Protein AF-A0AB74M479-F1 (afdb_monomer)

pLDDT: mean 71.79, std 23.33, range [35.19, 98.0]

Nearest PDB structures (foldseek):
  8a9w-assembly1_A-2  TM=5.303E-01  e=1.149E+00  Klebsiella oxytoca
  6uz7-assembly1_Y  TM=5.101E-01  e=5.796E+00  Kluyveromyces lactis
  3cnx-assembly2_C-2  TM=3.428E-01  e=4.842E+00  Streptomyces avermitilis
  3cnx-assembly1_B  TM=3.415E-01  e=7.822E+00  Streptomyces avermitilis

Foldseek 3Di:
DDPPPPPPPPPQDFDDPVRLQVLVQVVVCVVCVVQVWAPWDWDDWDADPVQQKIWTKIKTDGPVLADDPPPPVPPDDPPRNIFIKIFIARRRPRDTDDIGGPDPPPPPPPPPPDDDDPDDDDDDDDDDDDDDDDDDDDDDDDDDDDDD

Secondary structure (DSSP, 8-state):
------------PPPPHHHHHHHHHHHHHHHTGGG--EEEEEEEEEEETTTTEEEEEEEEE-TTTS------TT--------EEEEEEEETTT--EEEEEE------------------------PPPP-------------------

Mean predicted aligned error: 17.49 Å

Radius of gyration: 30.75 Å; Cα contacts (8 Å, |Δi|>4):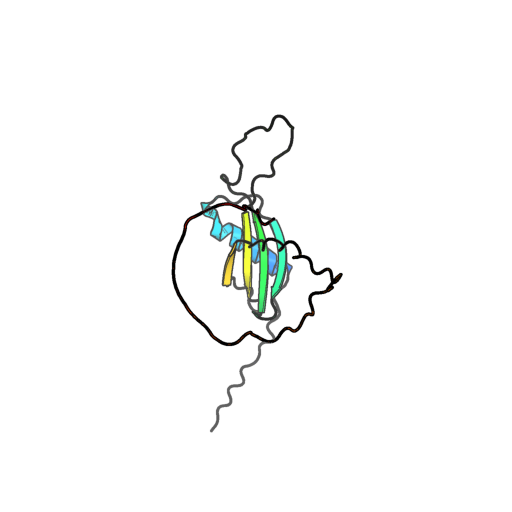 157; chains: 1; bounding box: 76×57×79 Å

Structure (mmCIF, N/CA/C/O backbone):
data_AF-A0AB74M479-F1
#
_entry.id   AF-A0AB74M479-F1
#
loop_
_atom_site.group_PDB
_atom_site.id
_atom_site.type_symbol
_atom_site.label_atom_id
_atom_site.label_alt_id
_atom_site.label_comp_id
_atom_site.label_asym_id
_atom_site.label_entity_id
_atom_site.label_seq_id
_atom_site.pdbx_PDB_ins_code
_atom_site.Cartn_x
_atom_site.Cartn_y
_atom_site.Cartn_z
_atom_site.occupancy
_atom_site.B_iso_or_equiv
_atom_site.auth_seq_id
_atom_site.auth_comp_id
_atom_site.auth_asym_id
_atom_site.auth_atom_id
_atom_site.pdbx_PDB_model_num
ATOM 1 N N . MET A 1 1 ? -26.825 -25.087 33.931 1.00 43.84 1 MET A N 1
ATOM 2 C CA . MET A 1 1 ? -25.402 -24.696 34.012 1.00 43.84 1 MET A CA 1
ATOM 3 C C . MET A 1 1 ? -25.061 -23.915 32.750 1.00 43.84 1 MET A C 1
ATOM 5 O O . MET A 1 1 ? -24.762 -24.519 31.731 1.00 43.84 1 MET A O 1
ATOM 9 N N . LEU A 1 2 ? -25.226 -22.588 32.775 1.00 42.53 2 LEU A N 1
ATOM 10 C CA . LEU A 1 2 ? -24.824 -21.720 31.665 1.00 42.53 2 LEU A CA 1
ATOM 11 C C . LEU A 1 2 ? -23.322 -21.454 31.796 1.00 42.53 2 LEU A C 1
ATOM 13 O O . LEU A 1 2 ? -22.904 -20.707 32.678 1.00 42.53 2 LEU A O 1
ATOM 17 N N . ALA A 1 3 ? -22.515 -22.063 30.931 1.00 46.62 3 ALA A N 1
ATOM 18 C CA . ALA A 1 3 ? -21.138 -21.634 30.737 1.00 46.62 3 ALA A CA 1
ATOM 19 C C . ALA A 1 3 ? -21.163 -20.325 29.937 1.00 46.62 3 ALA A C 1
ATOM 21 O O . ALA A 1 3 ? -21.176 -20.324 28.707 1.00 46.62 3 ALA A O 1
ATOM 22 N N . SER A 1 4 ? -21.230 -19.211 30.663 1.00 54.81 4 SER A N 1
ATOM 23 C CA . SER A 1 4 ? -21.013 -17.875 30.125 1.00 54.81 4 SER A CA 1
ATOM 24 C C . SER A 1 4 ? -19.560 -17.789 29.654 1.00 54.81 4 SER A C 1
ATOM 26 O O . SER A 1 4 ? -18.639 -17.662 30.461 1.00 54.81 4 SER A O 1
ATOM 28 N N . ARG A 1 5 ? -19.327 -17.942 28.346 1.00 60.31 5 ARG A N 1
ATOM 29 C CA . ARG A 1 5 ? -18.030 -17.637 27.740 1.00 60.31 5 ARG A CA 1
ATOM 30 C C . ARG A 1 5 ? -17.900 -16.121 27.692 1.00 60.31 5 ARG A C 1
ATOM 32 O O . ARG A 1 5 ? -18.389 -15.483 26.766 1.00 60.31 5 ARG A O 1
ATOM 39 N N . MET A 1 6 ? -17.240 -15.561 28.703 1.00 48.59 6 MET A N 1
ATOM 40 C CA . MET A 1 6 ? -16.618 -14.249 28.588 1.00 48.59 6 MET A CA 1
ATOM 41 C C . MET A 1 6 ? -15.616 -14.326 27.435 1.00 48.59 6 MET A C 1
ATOM 43 O O . MET A 1 6 ? -14.540 -14.906 27.575 1.00 48.59 6 MET A O 1
ATOM 47 N N . ALA A 1 7 ? -15.993 -13.790 26.276 1.00 57.06 7 ALA A N 1
ATOM 48 C CA . ALA A 1 7 ? -15.013 -13.361 25.299 1.00 57.06 7 ALA A CA 1
ATOM 49 C C . ALA A 1 7 ? -14.272 -12.199 25.959 1.00 57.06 7 ALA A C 1
ATOM 51 O O . ALA A 1 7 ? -14.803 -11.098 26.093 1.00 57.06 7 ALA A O 1
ATOM 52 N N . LEU A 1 8 ? -13.086 -12.504 26.480 1.00 52.84 8 LEU A N 1
ATOM 53 C CA . LEU A 1 8 ? -12.107 -11.514 26.874 1.00 52.84 8 LEU A CA 1
ATOM 54 C C . LEU A 1 8 ? -11.879 -10.653 25.631 1.00 52.84 8 LEU A C 1
ATOM 56 O O . LEU A 1 8 ? -11.270 -11.111 24.666 1.00 52.84 8 LEU A O 1
ATOM 60 N N . VAL A 1 9 ? -12.437 -9.444 25.632 1.00 50.88 9 VAL A N 1
ATOM 61 C CA . VAL A 1 9 ? -12.010 -8.388 24.724 1.00 50.88 9 VAL A CA 1
ATOM 62 C C . VAL A 1 9 ? -10.558 -8.156 25.106 1.00 50.88 9 VAL A C 1
ATOM 64 O O . VAL A 1 9 ? -10.268 -7.473 26.089 1.00 50.88 9 VAL A O 1
ATOM 67 N N . ALA A 1 10 ? -9.640 -8.826 24.406 1.00 50.94 10 ALA A N 1
ATOM 68 C CA . ALA A 1 10 ? -8.283 -8.341 24.334 1.00 50.94 10 ALA A CA 1
ATOM 69 C C . ALA A 1 10 ? -8.445 -6.890 23.895 1.00 50.94 10 ALA A C 1
ATOM 71 O O . ALA A 1 10 ? -9.063 -6.622 22.867 1.00 50.94 10 ALA A O 1
ATOM 72 N N . ALA A 1 11 ? -8.022 -5.954 24.738 1.00 50.56 11 ALA A N 1
ATOM 73 C CA . ALA A 1 11 ? -7.817 -4.596 24.286 1.00 50.56 11 ALA A CA 1
ATOM 74 C C . ALA A 1 11 ? -6.704 -4.702 23.238 1.00 50.56 11 ALA A C 1
ATOM 76 O O . ALA A 1 11 ? -5.523 -4.709 23.580 1.00 50.56 11 ALA A O 1
ATOM 77 N N . GLU A 1 12 ? -7.098 -4.966 21.994 1.00 56.91 12 GLU A N 1
ATOM 78 C CA . GLU A 1 12 ? -6.207 -5.044 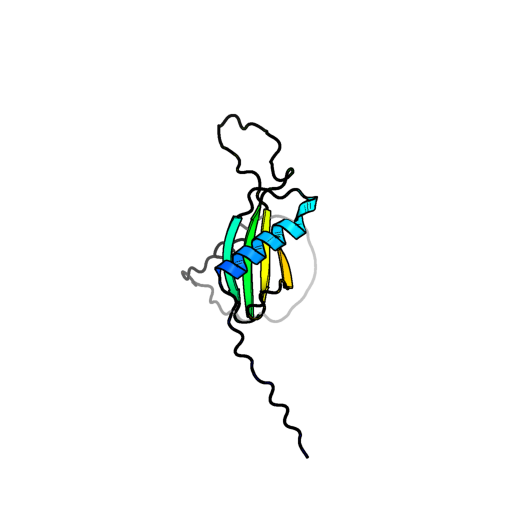20.854 1.00 56.91 12 GLU A CA 1
ATOM 79 C C . GLU A 1 12 ? -5.578 -3.668 20.744 1.00 56.91 12 GLU A C 1
ATOM 81 O O . GLU A 1 12 ? -6.264 -2.657 20.589 1.00 56.91 12 GLU A O 1
ATOM 86 N N . VAL A 1 13 ? -4.267 -3.622 20.974 1.00 66.69 13 VAL A N 1
ATOM 87 C CA . VAL A 1 13 ? -3.512 -2.392 20.807 1.00 66.69 13 VAL A CA 1
ATOM 88 C C . VAL A 1 13 ? -3.558 -2.096 19.314 1.00 66.69 13 VAL A C 1
ATOM 90 O O . VAL A 1 13 ? -3.040 -2.909 18.547 1.00 66.69 13 VAL A O 1
ATOM 93 N N . PRO A 1 14 ? -4.180 -0.982 18.898 1.00 80.44 14 PRO A N 1
ATOM 94 C CA . PRO A 1 14 ? -4.273 -0.649 17.492 1.00 80.44 14 PRO A CA 1
ATOM 95 C C . PRO A 1 14 ? -2.863 -0.551 16.915 1.00 80.44 14 PRO A C 1
ATOM 97 O O . PRO A 1 14 ? -1.965 0.025 17.540 1.00 80.44 14 PRO A O 1
ATOM 100 N N . VAL A 1 15 ? -2.660 -1.126 15.732 1.00 88.50 15 VAL A N 1
ATOM 101 C CA . VAL A 1 15 ? -1.349 -1.164 15.077 1.00 88.50 15 VAL A CA 1
ATOM 102 C C . VAL A 1 15 ? -0.812 0.256 14.928 1.00 88.50 15 VAL A C 1
ATOM 104 O O . VAL A 1 15 ? -1.531 1.175 14.511 1.00 88.50 15 VAL A O 1
ATOM 107 N N . ASP A 1 16 ? 0.470 0.441 15.249 1.00 93.06 16 ASP A N 1
ATOM 108 C CA . ASP A 1 16 ? 1.120 1.735 15.091 1.00 93.06 16 ASP A CA 1
ATOM 109 C C . ASP A 1 16 ? 1.111 2.169 13.619 1.00 93.06 16 ASP A C 1
ATOM 111 O O . ASP A 1 16 ? 1.316 1.380 12.694 1.00 93.06 16 ASP A O 1
ATOM 115 N N . VAL A 1 17 ? 0.909 3.465 13.390 1.00 94.00 17 VAL A N 1
ATOM 116 C CA . VAL A 1 17 ? 0.837 4.049 12.045 1.00 94.00 17 VAL A CA 1
ATOM 117 C C . VAL A 1 17 ? 2.095 3.731 11.232 1.00 94.00 17 VAL A C 1
ATOM 119 O O . VAL A 1 17 ? 1.993 3.413 10.046 1.00 94.00 17 VAL A O 1
ATOM 122 N N . LYS A 1 18 ? 3.288 3.796 11.838 1.00 95.69 18 LYS A N 1
ATOM 123 C CA . LYS A 1 18 ? 4.549 3.531 11.130 1.00 95.69 18 LYS A CA 1
ATOM 124 C C . LYS A 1 18 ? 4.679 2.058 10.784 1.00 95.69 18 LYS A C 1
ATOM 126 O O . LYS A 1 18 ? 5.118 1.737 9.680 1.00 95.69 18 LYS A O 1
ATOM 131 N N . GLU A 1 19 ? 4.273 1.182 11.697 1.00 95.44 19 GLU A N 1
ATOM 132 C CA . GLU A 1 19 ? 4.252 -0.259 11.459 1.00 95.44 19 GLU A CA 1
ATOM 133 C C . GLU A 1 19 ? 3.306 -0.611 10.306 1.00 95.44 19 GLU A C 1
ATOM 135 O O . GLU A 1 19 ? 3.702 -1.311 9.374 1.00 95.44 19 GLU A O 1
ATOM 140 N N . ALA A 1 20 ? 2.091 -0.057 10.312 1.00 95.88 20 ALA A N 1
ATOM 141 C CA . ALA A 1 20 ? 1.110 -0.269 9.255 1.00 95.88 20 ALA A CA 1
ATOM 142 C C . ALA A 1 20 ? 1.636 0.201 7.886 1.00 95.88 20 ALA A C 1
ATOM 144 O O . ALA A 1 20 ? 1.489 -0.499 6.884 1.00 95.88 20 ALA A O 1
ATOM 145 N N . VAL A 1 21 ? 2.303 1.361 7.841 1.00 97.19 21 VAL A N 1
ATOM 146 C CA . VAL A 1 21 ? 2.928 1.884 6.616 1.00 97.19 21 VAL A CA 1
ATOM 147 C C . VAL A 1 21 ? 4.066 0.986 6.131 1.00 97.19 21 VAL A C 1
ATOM 149 O O . VAL A 1 21 ? 4.152 0.745 4.927 1.00 97.19 21 VAL A O 1
ATOM 152 N N . SER A 1 22 ? 4.928 0.489 7.026 1.00 97.62 22 SER A N 1
ATOM 153 C CA . SER A 1 22 ? 5.996 -0.448 6.646 1.00 97.62 22 SER A CA 1
ATOM 154 C C . SER A 1 22 ? 5.397 -1.719 6.055 1.00 97.62 22 SER A C 1
ATOM 156 O O . SER A 1 22 ? 5.680 -2.045 4.906 1.00 97.62 22 SER A O 1
ATOM 158 N N . LYS A 1 23 ? 4.457 -2.346 6.777 1.00 97.12 23 LYS A N 1
ATOM 159 C CA . LYS A 1 23 ? 3.740 -3.547 6.330 1.00 97.12 23 LYS A CA 1
ATOM 160 C C . LYS A 1 23 ? 3.094 -3.348 4.960 1.00 97.12 23 LYS A C 1
ATOM 162 O O . LYS A 1 23 ? 3.210 -4.218 4.104 1.00 97.12 23 LYS A O 1
ATOM 167 N N . ALA A 1 24 ? 2.449 -2.208 4.716 1.00 97.62 24 ALA A N 1
ATOM 168 C CA . ALA A 1 24 ? 1.823 -1.926 3.426 1.00 97.62 24 ALA A CA 1
ATOM 169 C C . ALA A 1 24 ? 2.833 -1.801 2.277 1.00 97.62 24 ALA A C 1
ATOM 171 O O . ALA A 1 24 ? 2.577 -2.314 1.188 1.00 97.62 24 ALA A O 1
ATOM 172 N N . LYS A 1 25 ? 3.975 -1.138 2.502 1.00 98.00 25 LYS A N 1
ATOM 173 C CA . LYS A 1 25 ? 5.034 -1.015 1.488 1.00 98.00 25 LYS A CA 1
ATOM 174 C C . LYS A 1 25 ? 5.676 -2.363 1.187 1.00 98.00 25 LYS A C 1
ATOM 176 O O . LYS A 1 25 ? 5.818 -2.702 0.016 1.00 98.00 25 LYS A O 1
ATOM 181 N N . ASP A 1 26 ? 5.998 -3.127 2.225 1.00 97.81 26 ASP A N 1
ATOM 182 C CA . ASP A 1 26 ? 6.618 -4.446 2.101 1.00 97.81 26 ASP A CA 1
ATOM 183 C C . ASP A 1 26 ? 5.673 -5.419 1.388 1.00 97.81 26 ASP A C 1
ATOM 185 O O . ASP A 1 26 ? 6.071 -6.130 0.466 1.00 97.81 26 ASP A O 1
ATOM 189 N N . TYR A 1 27 ? 4.384 -5.385 1.739 1.00 97.75 27 TYR A N 1
ATOM 190 C CA . TYR A 1 27 ? 3.364 -6.192 1.078 1.00 97.75 27 TYR A CA 1
ATOM 191 C C . TYR A 1 27 ? 3.182 -5.799 -0.392 1.00 97.75 27 TYR A C 1
ATOM 193 O O . TYR A 1 27 ? 3.092 -6.671 -1.253 1.00 97.75 27 TYR A O 1
ATOM 201 N N . ALA A 1 28 ? 3.159 -4.500 -0.708 1.00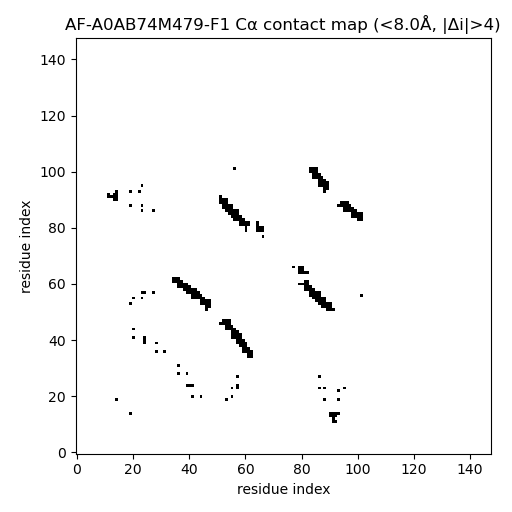 96.88 28 ALA A N 1
ATOM 202 C CA . ALA A 1 28 ? 3.077 -4.034 -2.091 1.00 96.88 28 ALA A CA 1
ATOM 203 C C . ALA A 1 28 ? 4.314 -4.445 -2.908 1.00 96.88 28 ALA A C 1
ATOM 205 O O . ALA A 1 28 ? 4.162 -4.892 -4.044 1.00 96.88 28 ALA A O 1
ATOM 206 N N . ALA A 1 29 ? 5.515 -4.342 -2.332 1.00 96.94 29 ALA A N 1
ATOM 207 C CA . ALA A 1 29 ? 6.747 -4.804 -2.965 1.00 96.94 29 ALA A CA 1
ATOM 208 C C . ALA A 1 29 ? 6.682 -6.307 -3.271 1.00 96.94 29 ALA A C 1
ATOM 210 O O . ALA A 1 29 ? 6.963 -6.710 -4.394 1.00 96.94 29 ALA A O 1
ATOM 211 N N . ALA A 1 30 ? 6.236 -7.115 -2.305 1.00 97.44 30 ALA A N 1
ATOM 212 C CA . ALA A 1 30 ? 6.157 -8.565 -2.443 1.00 97.44 30 ALA A CA 1
ATOM 213 C C . ALA A 1 30 ? 5.081 -9.023 -3.444 1.00 97.44 30 ALA A C 1
ATOM 215 O O . ALA A 1 30 ? 5.343 -9.878 -4.285 1.00 97.44 30 ALA A O 1
ATOM 216 N N . VAL A 1 31 ? 3.869 -8.461 -3.381 1.00 97.12 31 VAL A N 1
ATOM 217 C CA . VAL A 1 31 ? 2.758 -8.865 -4.264 1.00 97.12 31 VAL A CA 1
ATOM 218 C C . VAL A 1 31 ? 3.034 -8.520 -5.721 1.00 97.12 31 VAL A C 1
ATOM 220 O O . VAL A 1 31 ? 2.638 -9.267 -6.614 1.00 97.12 31 VAL A O 1
ATOM 223 N N . PHE A 1 32 ? 3.702 -7.394 -5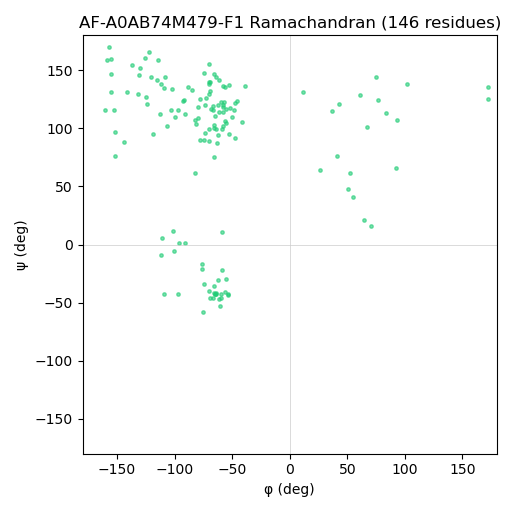.967 1.00 95.94 32 PHE A N 1
ATOM 224 C CA . PHE A 1 32 ? 3.981 -6.920 -7.317 1.00 95.94 32 PHE A CA 1
ATOM 225 C C . PHE A 1 32 ? 5.412 -7.200 -7.775 1.00 95.94 32 PHE A C 1
ATOM 227 O O . PHE A 1 32 ? 5.791 -6.678 -8.813 1.00 95.94 32 PHE A O 1
ATOM 234 N N . ASP A 1 33 ? 6.190 -8.024 -7.069 1.00 96.88 33 ASP A N 1
ATOM 235 C CA . ASP A 1 33 ? 7.618 -8.264 -7.344 1.00 96.88 33 ASP A CA 1
ATOM 236 C C . ASP A 1 33 ? 7.902 -8.679 -8.799 1.00 96.88 33 ASP A C 1
ATOM 238 O O . ASP A 1 33 ? 8.782 -8.122 -9.455 1.00 96.88 33 ASP A O 1
ATOM 242 N N . ALA A 1 34 ? 7.066 -9.560 -9.363 1.00 96.31 34 ALA A N 1
ATOM 243 C CA . ALA A 1 34 ? 7.163 -9.995 -10.761 1.00 96.31 34 ALA A CA 1
ATOM 244 C C . ALA A 1 34 ? 7.051 -8.838 -11.777 1.00 96.31 34 ALA A C 1
ATOM 246 O O . ALA A 1 34 ? 7.504 -8.949 -12.917 1.00 96.31 34 ALA A O 1
ATOM 247 N N . GLU A 1 35 ? 6.453 -7.721 -11.365 1.00 93.75 35 GLU A N 1
ATOM 248 C CA . GLU A 1 35 ? 6.278 -6.506 -12.156 1.00 93.75 35 GLU A CA 1
ATOM 249 C C . GLU A 1 35 ? 7.430 -5.503 -11.983 1.00 93.75 35 GLU A C 1
ATOM 251 O O . GLU A 1 35 ? 7.402 -4.432 -12.589 1.00 93.75 35 GLU A O 1
ATOM 256 N N . GLN A 1 36 ? 8.443 -5.849 -11.180 1.00 93.62 36 GLN A N 1
ATOM 257 C CA . GLN A 1 36 ? 9.622 -5.033 -10.876 1.00 93.62 36 GLN A CA 1
ATOM 258 C C . GLN A 1 36 ? 9.235 -3.624 -10.385 1.00 93.62 36 GLN A C 1
ATOM 260 O O . GLN A 1 36 ? 9.556 -2.619 -11.032 1.00 93.62 36 GLN A O 1
ATOM 265 N N . PRO A 1 37 ? 8.507 -3.524 -9.256 1.00 93.75 37 PRO A N 1
ATOM 266 C CA . PRO A 1 37 ? 8.008 -2.258 -8.757 1.00 93.75 37 PRO A CA 1
ATOM 267 C C . PRO A 1 37 ? 9.182 -1.417 -8.245 1.00 93.75 37 PRO A C 1
ATOM 269 O O . PRO A 1 37 ? 10.001 -1.861 -7.446 1.00 93.75 37 PRO A O 1
ATOM 272 N N . THR A 1 38 ? 9.251 -0.168 -8.688 1.00 93.06 38 THR A N 1
ATOM 273 C CA . THR A 1 38 ? 10.261 0.814 -8.271 1.00 93.06 38 THR A CA 1
ATOM 274 C C . THR A 1 38 ? 9.587 2.046 -7.674 1.00 93.06 38 THR A C 1
ATOM 276 O O . THR A 1 38 ? 8.381 2.235 -7.819 1.00 93.06 38 THR A O 1
ATOM 279 N N . ASN A 1 39 ? 10.346 2.906 -6.987 1.00 93.31 39 ASN A N 1
ATOM 280 C CA . ASN A 1 39 ? 9.835 4.158 -6.409 1.00 93.31 39 ASN A CA 1
ATOM 281 C C . ASN A 1 39 ? 8.621 3.967 -5.475 1.00 93.31 39 ASN A C 1
ATOM 283 O O . ASN A 1 39 ? 7.674 4.755 -5.519 1.00 93.31 39 ASN A O 1
ATOM 287 N N . ILE A 1 40 ? 8.648 2.916 -4.645 1.00 95.62 40 ILE A N 1
ATOM 288 C CA . ILE A 1 40 ? 7.571 2.606 -3.697 1.00 95.62 40 ILE A CA 1
ATOM 289 C C . ILE A 1 40 ? 7.493 3.702 -2.623 1.00 95.62 40 ILE A C 1
ATOM 291 O O . ILE A 1 40 ? 8.440 3.928 -1.869 1.00 95.62 40 ILE A O 1
ATOM 295 N N . GLY A 1 41 ? 6.351 4.380 -2.541 1.00 95.94 41 GLY A N 1
ATOM 296 C CA . GLY A 1 41 ? 6.109 5.522 -1.663 1.00 95.94 41 GLY A CA 1
ATOM 297 C C . GLY A 1 41 ? 4.749 5.459 -0.973 1.00 95.94 41 GLY A C 1
ATOM 298 O O . GLY A 1 41 ? 3.817 4.826 -1.462 1.00 95.94 41 GLY A O 1
ATOM 299 N N . LEU A 1 42 ? 4.650 6.115 0.185 1.00 97.38 42 LEU A N 1
ATOM 300 C CA . LEU A 1 42 ? 3.373 6.345 0.865 1.00 97.38 42 LEU A CA 1
ATOM 301 C C . LEU A 1 42 ? 2.730 7.603 0.281 1.00 97.38 42 LEU A C 1
ATOM 303 O O . LEU A 1 42 ? 3.393 8.634 0.221 1.00 97.38 42 LEU A O 1
ATOM 307 N N . GLU A 1 43 ? 1.444 7.529 -0.046 1.00 96.25 43 GLU A N 1
ATOM 308 C CA . GLU A 1 43 ? 0.669 8.696 -0.483 1.00 96.25 43 GLU A CA 1
ATOM 309 C C . GLU A 1 43 ? -0.351 9.135 0.566 1.00 96.25 43 GLU A C 1
ATOM 311 O O . GLU A 1 43 ? -0.514 10.322 0.823 1.00 96.25 43 GLU A O 1
ATOM 316 N N . GLU A 1 44 ? -1.053 8.184 1.180 1.00 95.88 44 GLU A N 1
ATOM 317 C CA . GLU A 1 44 ? -2.152 8.477 2.098 1.00 95.88 44 GLU A CA 1
ATOM 318 C C . GLU A 1 44 ? -2.345 7.318 3.069 1.00 95.88 44 GLU A C 1
ATOM 320 O O . GLU A 1 44 ? -2.177 6.156 2.700 1.00 95.88 44 GLU A O 1
ATOM 325 N N . ILE A 1 45 ? -2.747 7.630 4.294 1.00 96.00 45 ILE A N 1
ATOM 326 C CA . ILE A 1 45 ? -3.244 6.656 5.257 1.00 96.00 45 ILE A CA 1
ATOM 327 C C . ILE A 1 45 ? -4.537 7.192 5.856 1.00 96.00 45 ILE A C 1
ATOM 329 O O . ILE A 1 45 ? -4.600 8.340 6.293 1.00 96.00 45 ILE A O 1
ATOM 333 N N . ARG A 1 46 ? -5.573 6.359 5.858 1.00 95.25 46 ARG A N 1
ATOM 334 C CA . ARG A 1 46 ? -6.852 6.635 6.510 1.00 95.25 46 ARG A CA 1
ATOM 335 C C . ARG A 1 46 ? -7.256 5.457 7.374 1.00 95.25 46 ARG A C 1
ATOM 337 O O . ARG A 1 46 ? -6.887 4.322 7.086 1.00 95.25 46 ARG A O 1
ATOM 344 N N . PHE A 1 47 ? -8.009 5.744 8.422 1.00 94.69 47 PHE A N 1
ATOM 345 C CA . PHE A 1 47 ? -8.692 4.732 9.208 1.00 94.69 47 PHE A CA 1
ATOM 346 C C . PHE A 1 47 ? -10.168 4.715 8.804 1.00 94.69 47 PHE A C 1
ATOM 348 O O . PHE A 1 47 ? -10.768 5.773 8.624 1.00 94.69 47 PHE A O 1
ATOM 355 N N . ASP A 1 48 ? -10.706 3.521 8.590 1.00 94.06 48 ASP A N 1
ATOM 356 C CA . ASP A 1 48 ? -12.115 3.256 8.334 1.00 94.06 48 ASP A CA 1
ATOM 357 C C . ASP A 1 48 ? -12.710 2.624 9.594 1.00 94.06 48 ASP A C 1
ATOM 359 O O . ASP A 1 48 ? -12.507 1.435 9.863 1.00 94.06 48 ASP A O 1
ATOM 363 N N . ASP A 1 49 ? -13.432 3.443 10.364 1.00 91.31 49 ASP A N 1
ATOM 364 C CA . ASP A 1 49 ? -14.080 3.038 11.613 1.00 91.31 49 ASP A CA 1
ATOM 365 C C . ASP A 1 49 ? -15.141 1.946 11.396 1.00 91.31 49 ASP A C 1
ATOM 367 O O . ASP A 1 49 ? -15.370 1.117 12.275 1.00 91.31 49 ASP A O 1
ATOM 371 N N . ALA A 1 50 ? -15.797 1.918 10.229 1.00 94.06 50 ALA A N 1
ATOM 372 C CA . ALA A 1 50 ? -16.870 0.965 9.948 1.00 94.06 50 ALA A CA 1
ATOM 373 C C . ALA A 1 50 ? -16.326 -0.446 9.701 1.00 94.06 50 ALA A C 1
ATOM 375 O O . ALA A 1 50 ? -16.972 -1.436 10.051 1.00 94.06 50 ALA A O 1
ATOM 376 N N . LEU A 1 51 ? -15.137 -0.541 9.101 1.00 92.50 51 LEU A N 1
ATOM 377 C CA . LEU A 1 51 ? -14.475 -1.810 8.801 1.00 92.50 51 LEU A CA 1
ATOM 378 C C . LEU A 1 51 ? -13.372 -2.181 9.800 1.00 92.50 51 LEU A C 1
ATOM 380 O O . LEU A 1 51 ? -12.824 -3.281 9.694 1.00 92.50 51 LEU A O 1
ATOM 384 N N . ASN A 1 52 ? -13.052 -1.294 10.747 1.00 93.69 52 ASN A N 1
ATOM 385 C CA . ASN A 1 52 ? -11.903 -1.393 11.649 1.00 93.69 52 ASN A CA 1
ATOM 386 C C . ASN A 1 52 ? -10.593 -1.666 10.883 1.00 93.69 52 ASN A C 1
ATOM 388 O O . ASN A 1 52 ? -9.840 -2.604 11.174 1.00 93.69 52 ASN A O 1
ATOM 392 N N . GLN A 1 53 ? -10.372 -0.889 9.819 1.00 95.88 53 GLN A N 1
ATOM 393 C CA . GLN A 1 53 ? -9.269 -1.088 8.881 1.00 95.88 53 GLN A CA 1
ATOM 394 C C . GLN A 1 53 ? -8.497 0.196 8.613 1.00 95.88 53 GLN A C 1
ATOM 396 O O . GLN A 1 53 ? -9.056 1.282 8.503 1.00 95.88 53 GLN A O 1
ATOM 401 N N . ARG A 1 54 ? -7.191 0.057 8.402 1.00 95.94 54 ARG A N 1
ATOM 402 C CA . ARG A 1 54 ? -6.346 1.102 7.831 1.00 95.94 54 ARG A CA 1
ATOM 403 C C . ARG A 1 54 ? -6.280 0.929 6.322 1.00 95.94 54 ARG A C 1
ATOM 405 O O . ARG A 1 54 ? -5.880 -0.123 5.827 1.00 95.94 54 ARG A O 1
ATOM 412 N N . LEU A 1 55 ? -6.643 1.978 5.599 1.00 97.06 55 LEU A N 1
ATOM 413 C CA . LEU A 1 55 ? -6.553 2.074 4.150 1.00 97.06 55 LEU A CA 1
ATOM 414 C C . LEU A 1 55 ? -5.301 2.878 3.816 1.00 97.06 55 LEU A C 1
ATOM 416 O O . LEU A 1 55 ? -5.236 4.084 4.063 1.00 97.06 55 LEU A O 1
ATOM 420 N N . ILE A 1 56 ? -4.294 2.205 3.268 1.00 97.62 56 ILE A N 1
ATOM 421 C CA . ILE A 1 56 ? -2.984 2.795 2.994 1.00 97.62 56 ILE A CA 1
ATOM 422 C C . ILE A 1 56 ? -2.786 2.867 1.489 1.00 97.62 56 ILE A C 1
ATOM 424 O O . ILE A 1 56 ? -2.655 1.842 0.825 1.00 97.62 56 ILE A O 1
ATOM 428 N N . THR A 1 57 ? -2.752 4.080 0.939 1.00 97.94 57 THR A N 1
ATOM 429 C CA . THR A 1 57 ? -2.399 4.273 -0.466 1.00 97.94 57 THR A CA 1
ATOM 430 C C . THR A 1 57 ? -0.886 4.218 -0.629 1.00 97.94 57 THR A C 1
ATOM 432 O O . THR A 1 57 ? -0.164 5.079 -0.121 1.00 97.94 57 THR A O 1
ATOM 435 N N . VAL A 1 58 ? -0.425 3.241 -1.402 1.00 97.38 58 VAL A N 1
ATOM 436 C CA . VAL A 1 58 ? 0.963 3.086 -1.829 1.00 97.38 58 VAL A CA 1
ATOM 437 C C . VAL A 1 58 ? 1.060 3.399 -3.319 1.00 97.38 58 VAL A C 1
ATOM 439 O O . VAL A 1 58 ? 0.248 2.937 -4.125 1.00 97.38 58 VAL A O 1
ATOM 442 N N . ARG A 1 59 ? 2.074 4.177 -3.684 1.00 95.38 59 ARG A N 1
ATOM 443 C CA . ARG A 1 59 ? 2.425 4.499 -5.069 1.00 95.38 59 ARG A CA 1
ATOM 444 C C . ARG A 1 59 ? 3.705 3.791 -5.461 1.00 95.38 59 ARG A C 1
ATOM 446 O O . ARG A 1 59 ? 4.606 3.681 -4.638 1.00 95.38 59 ARG A O 1
ATOM 453 N N . PHE A 1 60 ? 3.797 3.356 -6.711 1.00 94.62 60 PHE A N 1
ATOM 454 C CA . PHE A 1 60 ? 5.026 2.821 -7.297 1.00 94.62 60 PHE A CA 1
ATOM 455 C C . PHE A 1 60 ? 5.008 2.944 -8.826 1.00 94.62 60 PHE A C 1
ATOM 457 O O . PHE A 1 60 ? 3.992 3.300 -9.427 1.00 94.62 60 PHE A O 1
ATOM 464 N N . SER A 1 61 ? 6.155 2.684 -9.442 1.00 92.00 61 SER A N 1
ATOM 465 C CA . SER A 1 61 ? 6.385 2.719 -10.884 1.00 92.00 61 SER A CA 1
ATOM 466 C C . SER A 1 61 ? 6.727 1.326 -11.400 1.00 92.00 61 SER A C 1
ATOM 468 O O . SER A 1 61 ? 7.471 0.590 -10.752 1.00 92.00 61 SER A O 1
ATOM 470 N N . ARG A 1 62 ? 6.226 0.981 -12.584 1.00 90.19 62 ARG A N 1
ATOM 471 C CA . ARG A 1 62 ? 6.534 -0.265 -13.303 1.00 90.19 62 ARG A CA 1
ATOM 472 C C . ARG A 1 62 ? 7.280 0.035 -14.607 1.00 90.19 62 ARG A C 1
ATOM 474 O O . ARG A 1 62 ? 7.141 1.136 -15.143 1.00 90.19 62 ARG A O 1
ATOM 481 N N . PRO A 1 63 ? 8.018 -0.926 -15.189 1.00 86.50 63 PRO A N 1
ATOM 482 C CA . PRO A 1 63 ? 8.722 -0.712 -16.457 1.00 86.50 63 PRO A CA 1
ATOM 483 C C . PRO A 1 63 ? 7.817 -0.236 -17.606 1.00 86.50 63 PRO A C 1
ATOM 485 O O . PRO A 1 63 ? 8.261 0.497 -18.485 1.00 86.50 63 PRO A O 1
ATOM 488 N N . TRP A 1 64 ? 6.538 -0.613 -17.588 1.00 81.38 64 TRP A N 1
ATOM 489 C CA . TRP A 1 64 ? 5.542 -0.206 -18.584 1.00 81.38 64 TRP A CA 1
ATOM 490 C C . TRP A 1 64 ? 4.682 1.003 -18.176 1.00 81.38 64 TRP A C 1
ATOM 492 O O . TRP A 1 64 ? 3.817 1.412 -18.949 1.00 81.38 64 TRP A O 1
ATOM 502 N N . ASP A 1 65 ? 4.913 1.589 -16.995 1.00 78.69 65 ASP A N 1
ATOM 503 C CA . ASP A 1 65 ? 4.288 2.854 -16.569 1.00 78.69 65 ASP A CA 1
ATOM 504 C C . ASP A 1 65 ? 4.943 4.066 -17.255 1.00 78.69 65 ASP A C 1
ATOM 506 O O . ASP A 1 65 ? 4.347 5.142 -17.371 1.00 78.69 65 ASP A O 1
ATOM 510 N N . ALA A 1 66 ? 6.173 3.894 -17.750 1.00 66.69 66 ALA A N 1
ATOM 511 C CA . ALA A 1 66 ? 6.816 4.869 -18.607 1.00 66.69 66 ALA A CA 1
ATOM 512 C C . ALA A 1 66 ? 6.039 4.972 -19.923 1.00 66.69 66 ALA A C 1
ATOM 514 O O . ALA A 1 66 ? 6.063 4.067 -20.763 1.00 66.69 66 ALA A O 1
ATOM 515 N N . SER A 1 67 ? 5.371 6.109 -20.132 1.00 60.81 67 SER A N 1
ATOM 516 C CA . SER A 1 67 ? 5.012 6.555 -21.474 1.00 60.81 67 SER A CA 1
ATOM 517 C C . SER A 1 67 ? 6.275 6.410 -22.318 1.00 60.81 67 SER A C 1
ATOM 519 O O . SER A 1 67 ? 7.311 6.965 -21.946 1.00 60.81 67 SER A O 1
ATOM 521 N N . LYS A 1 68 ? 6.220 5.624 -23.406 1.00 58.19 68 LYS A N 1
ATOM 522 C CA . LYS A 1 68 ? 7.319 5.526 -24.384 1.00 58.19 68 LYS A CA 1
ATOM 523 C C . LYS A 1 68 ? 7.909 6.928 -24.569 1.00 58.19 68 LYS A C 1
ATOM 525 O O . LYS A 1 68 ? 7.097 7.850 -24.664 1.00 58.19 68 LYS A O 1
ATOM 530 N N . PRO A 1 69 ? 9.241 7.109 -24.608 1.00 53.88 69 PRO A N 1
ATOM 531 C CA . PRO A 1 69 ? 9.867 8.425 -24.678 1.00 53.88 69 PRO A CA 1
ATOM 532 C C . PRO A 1 69 ? 9.540 9.102 -26.017 1.00 53.88 69 PRO A C 1
ATOM 534 O O . PRO A 1 69 ? 10.355 9.174 -26.929 1.00 53.88 69 PRO A O 1
ATOM 537 N N . LEU A 1 70 ? 8.319 9.604 -26.154 1.00 52.91 70 LEU A N 1
ATOM 538 C CA . LEU A 1 70 ? 7.997 10.712 -27.019 1.00 52.91 70 LEU A CA 1
ATOM 539 C C . LEU A 1 70 ? 8.461 11.920 -26.230 1.00 52.91 70 LEU A C 1
ATOM 541 O O . LEU A 1 70 ? 7.750 12.454 -25.383 1.00 52.91 70 LEU A O 1
ATOM 545 N N . VAL A 1 71 ? 9.720 12.273 -26.468 1.00 54.22 71 VAL A N 1
ATOM 546 C CA . VAL A 1 71 ? 10.289 13.559 -26.096 1.00 54.22 71 VAL A CA 1
ATOM 547 C C . VAL A 1 71 ? 9.361 14.614 -26.685 1.00 54.22 71 VAL A C 1
ATOM 549 O O . VAL A 1 71 ? 9.431 14.941 -27.869 1.00 54.22 71 VAL A O 1
ATOM 552 N N . THR A 1 72 ? 8.416 15.105 -25.890 1.00 52.91 72 THR A N 1
ATOM 553 C CA . THR A 1 72 ? 7.638 16.272 -26.275 1.00 52.91 72 THR A CA 1
ATOM 554 C C . THR A 1 72 ? 8.654 17.399 -26.398 1.00 52.91 72 THR A C 1
ATOM 556 O O . THR A 1 72 ? 9.322 17.724 -25.417 1.00 52.91 72 THR A O 1
ATOM 559 N N . ALA A 1 73 ? 8.780 18.003 -27.581 1.00 56.06 73 ALA A N 1
ATOM 560 C CA . ALA A 1 73 ? 9.715 19.093 -27.896 1.00 56.06 73 ALA A CA 1
ATOM 561 C C . ALA A 1 73 ? 9.544 20.371 -27.030 1.00 56.06 73 ALA A C 1
ATOM 563 O O . ALA A 1 73 ? 10.116 21.413 -27.323 1.00 56.06 73 ALA A O 1
ATOM 564 N N . LEU A 1 74 ? 8.740 20.295 -25.965 1.00 62.19 74 LEU A N 1
ATOM 565 C CA . LEU A 1 74 ? 8.345 21.361 -25.054 1.00 62.19 74 LEU A CA 1
ATOM 566 C C . LEU A 1 74 ? 8.936 21.206 -23.640 1.00 62.19 74 LEU A C 1
ATOM 568 O O . LEU A 1 74 ? 8.555 21.967 -22.756 1.00 62.19 74 LEU A O 1
ATOM 572 N N . GLY A 1 75 ? 9.818 20.225 -23.392 1.00 53.16 75 GLY A N 1
ATOM 573 C CA . GLY A 1 75 ? 10.563 20.121 -22.126 1.00 53.16 75 GLY A CA 1
ATOM 574 C C . GLY A 1 75 ? 9.705 19.875 -20.878 1.00 53.16 75 GLY A C 1
ATOM 575 O O . GLY A 1 75 ? 10.130 20.183 -19.770 1.00 53.16 75 GLY A O 1
ATOM 576 N N . ARG A 1 76 ? 8.485 19.350 -21.042 1.00 55.03 76 ARG A N 1
ATOM 577 C CA . ARG A 1 76 ? 7.673 18.877 -19.918 1.00 55.03 76 ARG A CA 1
ATOM 578 C C . ARG A 1 76 ? 7.973 17.405 -19.686 1.00 55.03 76 ARG A C 1
ATOM 580 O O . ARG A 1 76 ? 7.613 16.581 -20.528 1.00 55.03 76 ARG A O 1
ATOM 587 N N . ASP A 1 77 ? 8.598 17.098 -18.552 1.00 50.12 77 ASP A N 1
ATOM 588 C CA . ASP A 1 77 ? 8.612 15.747 -18.000 1.00 50.12 77 ASP A CA 1
ATOM 589 C C . ASP A 1 77 ? 7.158 15.309 -17.819 1.00 50.12 77 ASP A C 1
ATOM 591 O O . ASP A 1 77 ? 6.431 15.804 -16.955 1.00 50.12 77 ASP A O 1
ATOM 595 N N . LEU A 1 78 ? 6.698 14.418 -18.694 1.00 56.81 78 LEU A N 1
ATOM 596 C CA . LEU A 1 78 ? 5.476 13.679 -18.441 1.00 56.81 78 LEU A CA 1
ATOM 597 C C . LEU A 1 78 ? 5.829 12.714 -17.312 1.00 56.81 78 LEU A C 1
ATOM 599 O O . LEU A 1 78 ? 6.495 11.712 -17.571 1.00 56.81 78 LEU A O 1
ATOM 603 N N . ASP A 1 79 ? 5.457 13.060 -16.072 1.00 58.66 79 ASP A N 1
ATOM 604 C CA . ASP A 1 79 ? 5.631 12.172 -14.917 1.00 58.66 79 ASP A CA 1
ATOM 605 C C . ASP A 1 79 ? 5.071 10.800 -15.330 1.00 58.66 79 ASP A C 1
ATOM 607 O O . ASP A 1 79 ? 3.890 10.720 -15.702 1.00 58.66 79 ASP A O 1
ATOM 611 N N . PRO A 1 80 ? 5.913 9.750 -15.408 1.00 64.38 80 PRO A N 1
ATOM 612 C CA . PRO A 1 80 ? 5.488 8.444 -15.890 1.00 64.38 80 PRO A CA 1
ATOM 613 C C . PRO A 1 80 ? 4.260 8.004 -15.099 1.00 64.38 80 PRO A C 1
ATOM 615 O O . PRO A 1 80 ? 4.198 8.213 -13.888 1.00 64.38 80 PRO A O 1
ATOM 618 N N . LYS A 1 81 ? 3.258 7.446 -15.784 1.00 76.31 81 LYS A N 1
ATOM 619 C CA . LYS A 1 81 ? 1.938 7.160 -15.213 1.00 76.31 81 LYS A CA 1
ATOM 620 C C . LYS A 1 81 ? 2.086 6.212 -14.023 1.00 76.31 81 LYS A C 1
ATOM 622 O O . LYS A 1 81 ? 2.209 5.012 -14.209 1.00 76.31 81 LYS A O 1
ATOM 627 N N . ARG A 1 82 ? 2.068 6.738 -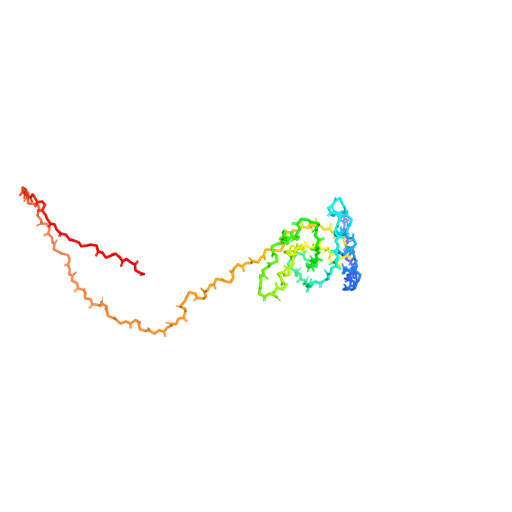12.800 1.00 84.62 82 ARG A N 1
ATOM 628 C CA . ARG A 1 82 ? 2.318 5.932 -11.598 1.00 84.62 82 ARG A CA 1
ATOM 629 C C . ARG A 1 82 ? 1.115 5.057 -11.262 1.00 84.62 82 ARG A C 1
ATOM 631 O O . ARG A 1 82 ? -0.035 5.447 -11.472 1.00 84.62 82 ARG A O 1
ATOM 638 N N . SER A 1 83 ? 1.397 3.889 -10.699 1.00 90.81 83 SER A N 1
ATOM 639 C CA . SER A 1 83 ? 0.390 2.974 -10.174 1.00 90.81 83 SER A CA 1
ATOM 640 C C . SER A 1 83 ? 0.081 3.315 -8.715 1.00 90.81 83 SER A C 1
ATOM 642 O O . SER A 1 83 ? 0.995 3.535 -7.919 1.00 90.81 83 SER A O 1
ATOM 644 N N . TYR A 1 84 ? -1.205 3.338 -8.359 1.00 94.62 84 TYR A N 1
ATOM 645 C CA . TYR A 1 84 ? -1.685 3.646 -7.009 1.00 94.62 84 TYR A CA 1
ATOM 646 C C . TYR A 1 84 ? -2.555 2.504 -6.497 1.00 94.62 84 TYR A C 1
ATOM 648 O O . TYR A 1 84 ? -3.587 2.184 -7.093 1.00 94.62 84 TYR A O 1
ATOM 656 N N . LYS A 1 85 ? -2.156 1.908 -5.376 1.00 96.19 85 LYS A N 1
ATOM 657 C CA . LYS A 1 85 ? -2.874 0.802 -4.742 1.00 96.19 85 LYS A CA 1
ATOM 658 C C . LYS A 1 85 ? -3.278 1.180 -3.330 1.00 96.19 85 LYS A C 1
ATOM 660 O O . LYS A 1 85 ? -2.522 1.855 -2.643 1.00 96.19 85 LYS A O 1
ATOM 665 N N . VAL A 1 86 ? -4.442 0.723 -2.893 1.00 97.62 86 VAL A N 1
ATOM 666 C CA . VAL A 1 86 ? -4.896 0.828 -1.507 1.00 97.62 86 VAL A CA 1
ATOM 667 C C . VAL A 1 86 ? -4.723 -0.537 -0.856 1.00 97.62 86 VAL A C 1
ATOM 669 O O . VAL A 1 86 ? -5.345 -1.512 -1.273 1.00 97.62 86 VAL A O 1
ATOM 672 N N . VAL A 1 87 ? -3.851 -0.613 0.145 1.00 97.81 87 VAL A N 1
ATOM 673 C CA . VAL A 1 87 ? -3.651 -1.796 0.982 1.00 97.81 87 VAL A CA 1
ATOM 674 C C . VAL A 1 87 ? -4.551 -1.659 2.204 1.00 97.81 87 VAL A C 1
ATOM 676 O O . VAL A 1 87 ? -4.476 -0.662 2.921 1.00 97.81 87 VAL A O 1
ATOM 679 N N . HIS A 1 88 ? -5.411 -2.647 2.422 1.00 97.50 88 HIS A N 1
ATOM 680 C CA . HIS A 1 88 ? -6.331 -2.700 3.552 1.00 97.50 88 HIS A CA 1
ATOM 681 C C . HIS A 1 88 ? -5.725 -3.571 4.646 1.00 97.50 88 HIS A C 1
ATOM 683 O O . HIS A 1 88 ? -5.521 -4.767 4.429 1.00 97.50 88 HIS A O 1
ATOM 689 N N . LEU A 1 89 ? -5.432 -2.985 5.803 1.00 96.88 89 LEU A N 1
ATOM 690 C CA . LEU A 1 89 ? -4.912 -3.690 6.973 1.00 96.88 89 LEU A CA 1
ATOM 691 C C . LEU A 1 89 ? -5.970 -3.680 8.063 1.00 96.88 89 LEU A C 1
ATOM 693 O O . LEU A 1 89 ? -6.589 -2.645 8.291 1.00 96.88 89 LEU A O 1
ATOM 697 N N . LYS A 1 90 ? -6.155 -4.794 8.766 1.00 95.69 90 LYS A N 1
ATOM 698 C CA . LYS A 1 90 ? -6.950 -4.780 9.998 1.00 95.69 90 LYS A CA 1
ATOM 699 C C . LYS A 1 90 ? -6.174 -4.023 11.072 1.00 95.69 90 LYS A C 1
ATOM 701 O O . LYS A 1 90 ? -4.953 -4.150 11.154 1.00 95.69 90 LYS A O 1
ATOM 706 N N . ASP A 1 91 ? -6.864 -3.193 11.841 1.00 92.81 91 ASP A N 1
ATOM 707 C CA . ASP A 1 91 ? -6.214 -2.347 12.848 1.00 92.81 91 ASP A CA 1
A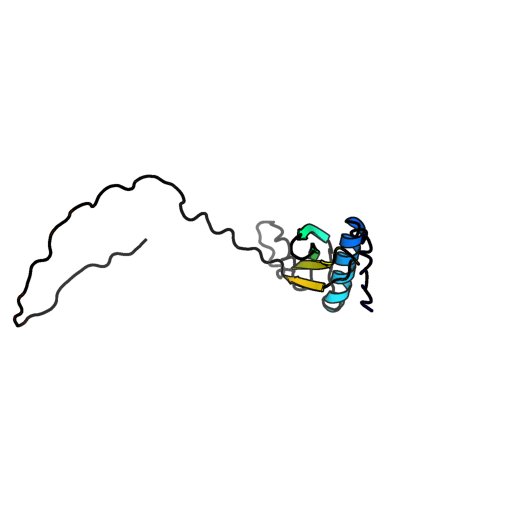TOM 708 C C . ASP A 1 91 ? -5.796 -3.118 14.104 1.00 92.81 91 ASP A C 1
ATOM 710 O O . ASP A 1 91 ? -4.932 -2.656 14.837 1.00 92.81 91 ASP A O 1
ATOM 714 N N . ASP A 1 92 ? -6.352 -4.313 14.298 1.00 91.12 92 ASP A N 1
ATOM 715 C CA . ASP A 1 92 ? -6.075 -5.196 15.426 1.00 91.12 92 ASP A CA 1
ATOM 716 C C . ASP A 1 92 ? -4.717 -5.910 15.329 1.00 91.12 92 ASP A C 1
ATOM 718 O O . ASP A 1 92 ? -3.865 -5.784 16.205 1.00 91.12 92 ASP A O 1
ATOM 722 N N . ASP A 1 93 ? -4.501 -6.662 14.251 1.00 90.06 93 ASP A N 1
ATOM 723 C CA . ASP A 1 93 ? -3.336 -7.531 14.053 1.00 90.06 93 ASP A CA 1
ATOM 724 C C . ASP A 1 93 ? -2.396 -7.028 12.938 1.00 90.06 93 ASP A C 1
ATOM 726 O O . ASP A 1 93 ? -1.281 -7.530 12.741 1.00 90.06 93 ASP A O 1
ATOM 730 N N . GLY A 1 94 ? -2.823 -6.011 12.186 1.00 92.62 94 GLY A N 1
ATOM 731 C CA . GLY A 1 94 ? -2.085 -5.470 11.047 1.00 92.62 94 GLY A CA 1
ATOM 732 C C . GLY A 1 94 ? -2.058 -6.417 9.853 1.00 92.62 94 GLY A C 1
ATOM 733 O O . GLY A 1 94 ? -1.224 -6.250 8.960 1.00 92.62 94 GLY A O 1
ATOM 734 N N . ARG A 1 95 ? -2.931 -7.427 9.827 1.00 95.12 95 ARG A N 1
ATOM 735 C CA . ARG A 1 95 ? -3.048 -8.375 8.724 1.00 95.12 95 ARG A CA 1
ATOM 736 C C . ARG A 1 95 ? -3.609 -7.670 7.503 1.00 95.12 95 ARG A C 1
ATOM 738 O O . ARG A 1 95 ? -4.643 -7.004 7.568 1.00 95.12 95 ARG A O 1
ATOM 745 N N . VAL A 1 96 ? -2.964 -7.882 6.361 1.00 96.88 96 VAL A N 1
ATOM 746 C CA . VAL A 1 96 ? -3.469 -7.392 5.079 1.00 96.88 96 VAL A CA 1
ATOM 747 C C . VAL A 1 96 ? -4.680 -8.225 4.654 1.00 96.88 96 VAL A C 1
ATOM 749 O O . VAL A 1 96 ? -4.612 -9.451 4.594 1.00 96.88 96 VAL A O 1
ATOM 752 N N . VAL A 1 97 ? -5.797 -7.556 4.373 1.00 96.50 97 VAL A N 1
ATOM 753 C CA . VAL A 1 97 ? -7.068 -8.170 3.955 1.00 96.50 97 VAL A CA 1
ATOM 754 C C . VAL A 1 97 ? -7.216 -8.145 2.441 1.00 96.50 97 VAL A C 1
ATOM 756 O O . VAL A 1 97 ? -7.648 -9.125 1.838 1.00 96.50 97 VAL A O 1
ATOM 759 N N . SER A 1 98 ? -6.860 -7.024 1.816 1.00 96.94 98 SER A N 1
ATOM 760 C CA . SER A 1 98 ? -7.015 -6.834 0.376 1.00 96.94 98 SER A CA 1
ATOM 761 C C . SER A 1 98 ? -6.105 -5.736 -0.154 1.00 96.94 98 SER A C 1
ATOM 763 O O . SER A 1 98 ? -5.691 -4.836 0.577 1.00 96.94 98 SER A O 1
ATOM 765 N N . VAL A 1 99 ? -5.851 -5.785 -1.460 1.00 96.88 99 VAL A N 1
ATOM 766 C CA . VAL A 1 99 ? -5.204 -4.711 -2.215 1.00 96.88 99 VAL A CA 1
ATOM 767 C C . VAL A 1 99 ? -6.111 -4.341 -3.379 1.00 96.88 99 VAL A C 1
ATOM 769 O O . VAL A 1 99 ? -6.513 -5.212 -4.147 1.00 96.88 99 VAL A O 1
ATOM 772 N N . THR A 1 100 ? -6.445 -3.061 -3.506 1.00 96.12 100 THR A N 1
ATOM 773 C CA . THR A 1 100 ? -7.326 -2.546 -4.563 1.00 96.12 100 THR A CA 1
ATOM 774 C C . THR A 1 100 ? -6.658 -1.410 -5.329 1.00 96.12 100 THR A C 1
ATOM 776 O O . THR A 1 100 ? -5.690 -0.811 -4.861 1.00 96.12 100 THR A O 1
ATOM 779 N N . ASP A 1 101 ? -7.137 -1.115 -6.536 1.00 94.00 101 ASP A N 1
ATOM 780 C CA . ASP A 1 101 ? -6.749 0.112 -7.233 1.00 94.00 101 ASP A CA 1
ATOM 781 C C . ASP A 1 101 ? -7.337 1.332 -6.531 1.00 94.00 101 ASP A C 1
ATOM 783 O O . ASP A 1 101 ? -8.507 1.321 -6.135 1.00 94.00 101 ASP A O 1
ATOM 787 N N . ARG A 1 102 ? -6.557 2.416 -6.431 1.00 90.25 102 ARG A N 1
ATOM 788 C CA . ARG A 1 102 ? -7.102 3.693 -5.965 1.00 90.25 102 ARG A CA 1
ATOM 789 C C . ARG A 1 102 ? -8.110 4.195 -6.993 1.00 90.25 102 ARG A C 1
ATOM 791 O O . ARG A 1 102 ? -7.742 4.735 -8.035 1.00 90.25 102 ARG A O 1
ATOM 798 N N . ARG A 1 103 ? -9.397 4.041 -6.683 1.00 79.50 103 ARG A N 1
ATOM 799 C CA . ARG A 1 103 ? -10.456 4.720 -7.425 1.00 79.50 103 ARG A CA 1
ATOM 800 C C . ARG A 1 103 ? -10.351 6.208 -7.126 1.00 79.50 103 ARG A C 1
ATOM 802 O O . ARG A 1 103 ? -10.495 6.631 -5.983 1.00 79.50 103 ARG A O 1
ATOM 809 N N . VAL A 1 104 ? -10.076 6.994 -8.156 1.00 68.81 104 VAL A N 1
ATOM 810 C CA . VAL A 1 104 ? -10.400 8.416 -8.137 1.00 68.81 104 VA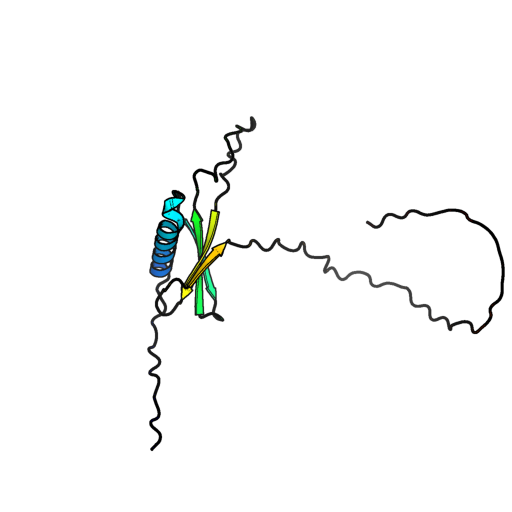L A CA 1
ATOM 811 C C . VAL A 1 104 ? -11.874 8.459 -8.495 1.00 68.81 104 VAL A C 1
ATOM 813 O O . VAL A 1 104 ? -12.219 8.206 -9.649 1.00 68.81 104 VAL A O 1
ATOM 816 N N . GLU A 1 105 ? -12.757 8.675 -7.519 1.00 57.97 105 GLU A N 1
ATOM 817 C CA . GLU A 1 105 ? -14.096 9.123 -7.892 1.00 57.97 105 GLU A CA 1
ATOM 818 C C . GLU A 1 105 ? -13.895 10.421 -8.676 1.00 57.97 105 GLU A C 1
ATOM 820 O O . GLU A 1 105 ? -13.256 11.341 -8.151 1.00 57.97 105 GLU A O 1
ATOM 825 N N . PRO A 1 106 ? -14.323 10.492 -9.949 1.00 53.34 106 PRO A N 1
ATOM 826 C CA . PRO A 1 106 ? -14.297 11.760 -10.644 1.00 53.34 106 PRO A CA 1
ATOM 827 C C . PRO A 1 106 ? -15.135 12.703 -9.790 1.00 53.34 106 PRO A C 1
ATOM 829 O O . PRO A 1 106 ? -16.286 12.386 -9.490 1.00 53.34 106 PRO A O 1
ATOM 832 N N . SER A 1 107 ? -14.544 13.815 -9.347 1.00 47.28 107 SER A N 1
ATOM 833 C CA . SER A 1 107 ? -15.300 14.883 -8.704 1.00 47.28 107 SER A CA 1
ATOM 834 C C . SER A 1 107 ? -16.475 15.175 -9.624 1.00 47.28 107 SER A C 1
ATOM 836 O O . SER A 1 107 ? -16.262 15.632 -10.751 1.00 47.28 107 SER A O 1
ATOM 838 N N . VAL A 1 108 ? -17.688 14.821 -9.198 1.00 59.59 108 VAL A N 1
ATOM 839 C CA . VAL A 1 108 ? -18.897 15.211 -9.914 1.00 59.59 108 VAL A CA 1
ATOM 840 C C . VAL A 1 108 ? -18.792 16.730 -9.999 1.00 59.59 108 VAL A C 1
ATOM 842 O O . VAL A 1 108 ? -18.691 17.353 -8.941 1.00 59.59 108 VAL A O 1
ATOM 845 N N . PRO A 1 109 ? -18.687 17.346 -11.193 1.00 54.34 109 PRO A N 1
ATOM 846 C CA . PRO A 1 109 ? -18.730 18.795 -11.256 1.00 54.34 109 PRO A CA 1
ATOM 847 C C . PRO A 1 109 ? -20.058 19.176 -10.624 1.00 54.34 109 PRO A C 1
ATOM 849 O O . PRO A 1 109 ? -21.090 18.686 -11.087 1.00 54.34 109 PRO A O 1
ATOM 852 N N . ASP A 1 110 ? -20.002 19.936 -9.526 1.00 48.94 110 ASP A N 1
ATOM 853 C CA . ASP A 1 110 ? -21.163 20.351 -8.749 1.00 48.94 110 ASP A CA 1
ATOM 854 C C . ASP A 1 110 ? -22.276 20.735 -9.718 1.00 48.94 110 ASP A C 1
ATOM 856 O O . ASP A 1 110 ? -22.201 21.754 -10.411 1.00 48.94 110 ASP A O 1
ATOM 860 N N . ALA A 1 111 ? -23.279 19.865 -9.839 1.00 50.00 111 ALA A N 1
ATOM 861 C CA . ALA A 1 111 ? -24.408 20.103 -10.710 1.00 50.00 111 ALA A CA 1
ATOM 862 C C . ALA A 1 111 ? -25.204 21.236 -10.069 1.00 50.00 111 ALA A C 1
ATOM 864 O O . ALA A 1 111 ? -26.043 20.997 -9.211 1.00 50.00 111 ALA A O 1
ATOM 865 N N . CYS A 1 112 ? -24.844 22.468 -10.431 1.00 43.34 112 CYS A N 1
ATOM 866 C CA . CYS A 1 112 ? -25.587 23.708 -10.271 1.00 43.34 112 CYS A CA 1
ATOM 867 C C . CYS A 1 112 ? -26.590 23.701 -9.099 1.00 43.34 112 CYS A C 1
ATOM 869 O O . CYS A 1 112 ? -27.796 23.830 -9.285 1.00 43.34 112 CYS A O 1
ATOM 871 N N . SER A 1 113 ? -26.085 23.584 -7.869 1.00 51.41 113 SER A N 1
ATOM 872 C CA . SER A 1 113 ? -26.834 23.907 -6.652 1.00 51.41 113 SER A CA 1
ATOM 873 C C . SER A 1 113 ? -26.755 25.419 -6.414 1.00 51.41 113 SER A C 1
ATOM 875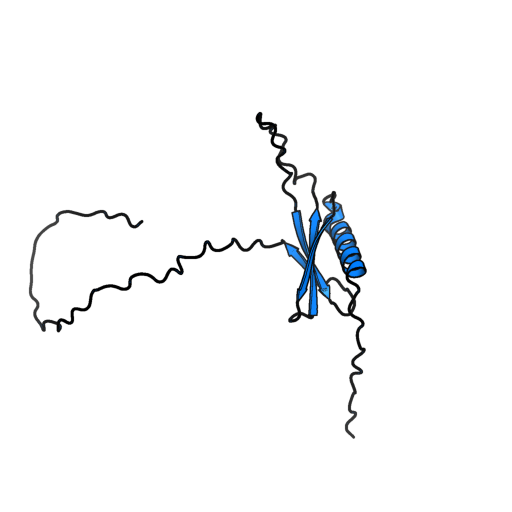 O O . SER A 1 113 ? -26.200 25.886 -5.420 1.00 51.41 113 SER A O 1
ATOM 877 N N . SER A 1 114 ? -27.274 26.208 -7.357 1.00 44.91 114 SER A N 1
ATOM 878 C CA . SER A 1 114 ? -27.503 27.636 -7.145 1.00 44.91 114 SER A CA 1
ATOM 879 C C . SER A 1 114 ? -28.983 27.932 -7.282 1.00 44.91 114 SER A C 1
ATOM 881 O O . SER A 1 114 ? -29.539 28.139 -8.357 1.00 44.91 114 SER A O 1
ATOM 883 N N . THR A 1 115 ? -29.616 27.942 -6.122 1.00 49.16 115 THR A N 1
ATOM 884 C CA . THR A 1 115 ? -30.882 28.582 -5.824 1.00 49.16 115 THR A CA 1
ATOM 885 C C . THR A 1 115 ? -30.885 30.013 -6.368 1.00 49.16 115 THR A C 1
ATOM 887 O O . THR A 1 115 ? -30.473 30.942 -5.677 1.00 49.16 115 THR A O 1
ATOM 890 N N . ARG A 1 116 ? -31.362 30.219 -7.597 1.00 50.50 116 ARG A N 1
ATOM 891 C CA . ARG A 1 116 ? -31.939 31.496 -8.030 1.00 50.50 116 ARG A CA 1
ATOM 892 C C . ARG A 1 116 ? -32.817 31.303 -9.260 1.00 50.50 116 ARG A C 1
ATOM 894 O O . ARG A 1 116 ? -32.347 31.029 -10.358 1.00 50.50 116 ARG A O 1
ATOM 901 N N . THR A 1 117 ? -34.096 31.590 -9.027 1.00 45.66 117 THR A N 1
ATOM 902 C CA . THR A 1 117 ? -35.178 31.798 -9.999 1.00 45.66 117 THR A CA 1
ATOM 903 C C . THR A 1 117 ? -36.002 30.562 -10.370 1.00 45.66 117 THR A C 1
ATOM 905 O O . THR A 1 117 ? -36.107 30.167 -11.524 1.00 45.66 117 THR A O 1
ATOM 908 N N . CYS A 1 118 ? -36.733 30.040 -9.380 1.00 45.53 118 CYS A N 1
ATOM 909 C CA . CYS A 1 118 ? -38.138 29.717 -9.624 1.00 45.53 118 CYS A CA 1
ATOM 910 C C . CYS A 1 118 ? -38.838 31.007 -10.077 1.00 45.53 118 CYS A C 1
ATOM 912 O O . CYS A 1 118 ? -38.939 31.929 -9.271 1.00 45.53 118 CYS A O 1
ATOM 914 N N . PHE A 1 119 ? -39.314 31.100 -11.320 1.00 39.66 119 PHE A N 1
ATOM 915 C CA . PHE A 1 119 ? -40.343 32.080 -11.674 1.00 39.66 119 PHE A CA 1
ATOM 916 C C . PHE A 1 119 ? -41.177 31.590 -12.867 1.00 39.66 119 PHE A C 1
ATOM 918 O O . PHE A 1 119 ? -40.679 31.445 -13.976 1.00 39.66 119 PHE A O 1
ATOM 925 N N . CYS A 1 120 ? -42.463 31.378 -12.574 1.00 37.16 120 CYS A N 1
ATOM 926 C CA . CYS A 1 120 ? -43.621 31.401 -13.469 1.00 37.16 120 CYS A CA 1
ATOM 927 C C . CYS A 1 120 ? -43.774 30.324 -14.558 1.00 37.16 120 CYS A C 1
ATOM 929 O O . CYS A 1 120 ? -43.312 30.486 -15.677 1.00 37.16 120 CYS A O 1
ATOM 931 N N . CYS A 1 121 ? -44.639 29.346 -14.268 1.00 35.19 121 CYS A N 1
ATOM 932 C CA . CYS A 1 121 ? -45.859 29.138 -15.062 1.00 35.19 121 CYS A CA 1
ATOM 933 C C . CYS A 1 121 ? -46.951 28.510 -14.178 1.00 35.19 121 CYS A C 1
ATOM 935 O O . CYS A 1 121 ? -47.238 27.318 -14.242 1.00 35.19 121 CYS A O 1
ATOM 937 N N . SER A 1 122 ? -47.555 29.345 -13.327 1.00 44.81 122 SER A N 1
ATOM 938 C CA . SER A 1 122 ? -48.915 29.107 -12.845 1.00 44.81 122 SER A CA 1
ATOM 939 C C . SER A 1 122 ? -49.881 29.567 -13.931 1.00 44.81 122 SER A C 1
ATOM 941 O O . SER A 1 122 ? -50.046 30.767 -14.134 1.00 44.81 122 SER A O 1
ATOM 943 N N . SER A 1 123 ? -50.548 28.631 -14.593 1.00 43.38 123 SER A N 1
ATOM 944 C CA . SER A 1 123 ? -51.877 28.870 -15.154 1.00 43.38 123 SER A CA 1
ATOM 945 C C . SER A 1 123 ? -52.648 27.555 -15.203 1.00 43.38 123 SER A C 1
ATOM 947 O O . SER A 1 123 ? -52.526 26.722 -16.093 1.00 43.38 123 SER A O 1
ATOM 949 N N . SER A 1 124 ? -53.453 27.393 -14.163 1.00 46.59 124 SER A N 1
ATOM 950 C CA . SER A 1 124 ? -54.669 26.596 -14.131 1.00 46.59 124 SER A CA 1
ATOM 951 C C . SER A 1 124 ? -55.542 26.853 -15.365 1.00 46.59 124 SER A C 1
ATOM 953 O O . SER A 1 124 ? -55.979 27.983 -15.585 1.00 46.59 124 SER A O 1
ATOM 955 N N . GLY A 1 125 ? -55.858 25.797 -16.111 1.00 45.25 125 GLY A N 1
ATOM 956 C CA . GLY A 1 125 ? -56.967 25.754 -17.063 1.00 45.25 125 GLY A CA 1
ATOM 957 C C . GLY A 1 125 ? -57.627 24.371 -16.993 1.00 45.25 125 GLY A C 1
ATOM 958 O O . GLY A 1 125 ? -56.896 23.379 -16.967 1.00 45.25 125 GLY A O 1
ATOM 959 N N . PRO A 1 126 ? -58.965 24.265 -16.886 1.00 52.53 126 PRO A N 1
ATOM 960 C CA . PRO A 1 126 ? -59.642 22.970 -16.837 1.00 52.53 126 PRO A CA 1
ATOM 961 C C . PRO A 1 126 ? -59.572 22.250 -18.199 1.00 52.53 126 PRO A C 1
ATOM 963 O O . PRO A 1 126 ? -59.434 22.912 -19.232 1.00 52.53 126 PRO A O 1
ATOM 966 N N . PRO A 1 127 ? -59.667 20.907 -18.228 1.00 52.19 127 PRO A N 1
ATOM 967 C CA . PRO A 1 127 ? -59.636 20.149 -19.474 1.00 52.19 127 PRO A CA 1
ATOM 968 C C . PRO A 1 127 ? -60.924 20.382 -20.285 1.00 52.19 127 PRO A C 1
ATOM 970 O O . PRO A 1 12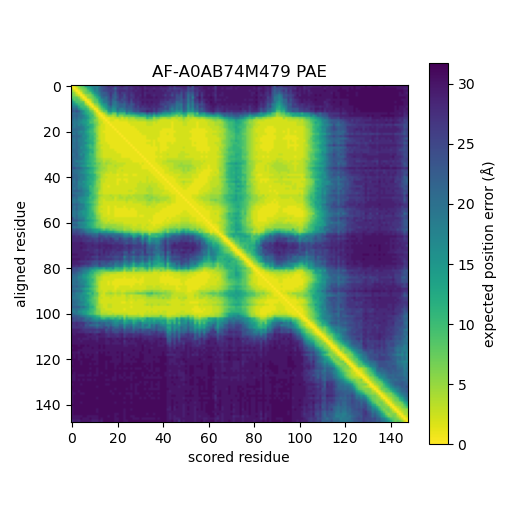7 ? -62.005 20.409 -19.696 1.00 52.19 127 PRO A O 1
ATOM 973 N N . PRO A 1 128 ? -60.858 20.522 -21.621 1.00 50.47 128 PRO A N 1
ATOM 974 C CA . PRO A 1 128 ? -62.049 20.425 -22.449 1.00 50.47 128 PRO A CA 1
ATOM 975 C C . PRO A 1 128 ? -62.454 18.958 -22.644 1.00 50.47 128 PRO A C 1
ATOM 977 O O . PRO A 1 128 ? -61.670 18.125 -23.104 1.00 50.47 128 PRO A O 1
ATOM 980 N N . ASP A 1 129 ? -63.708 18.679 -22.300 1.00 40.91 129 ASP A N 1
ATOM 981 C CA . ASP A 1 129 ? -64.425 17.442 -22.586 1.00 40.91 129 ASP A CA 1
ATOM 982 C C . ASP A 1 129 ? -64.622 17.202 -24.097 1.00 40.91 129 ASP A C 1
ATOM 984 O O . ASP A 1 129 ? -64.869 18.123 -24.872 1.00 40.91 129 ASP A O 1
ATOM 988 N N . HIS A 1 130 ? -64.550 15.916 -24.461 1.00 42.59 130 HIS A N 1
ATOM 989 C CA . HIS A 1 130 ? -65.174 15.205 -25.589 1.00 42.59 130 HIS A CA 1
ATOM 990 C C . HIS A 1 130 ? -65.348 15.897 -26.963 1.00 42.59 130 HIS A C 1
ATOM 992 O O . HIS A 1 130 ? -66.246 16.709 -27.143 1.00 42.59 130 HIS A O 1
ATOM 998 N N . ALA A 1 131 ? -64.655 15.378 -27.993 1.00 39.09 131 ALA A N 1
ATOM 999 C CA . ALA A 1 131 ? -65.269 14.804 -29.213 1.00 39.09 131 ALA A CA 1
ATOM 1000 C C . ALA A 1 131 ? -64.218 14.458 -30.296 1.00 39.09 131 ALA A C 1
ATOM 1002 O O . ALA A 1 131 ? -63.476 15.310 -30.770 1.00 39.09 131 ALA A O 1
ATOM 1003 N N . SER A 1 132 ? -64.209 13.201 -30.754 1.00 42.53 132 SER A N 1
ATOM 1004 C CA . SER A 1 132 ? -63.789 12.844 -32.126 1.00 42.53 132 SER A CA 1
ATOM 1005 C C . SER A 1 132 ? -64.800 13.443 -33.123 1.00 42.53 132 SER A C 1
ATOM 1007 O O . SER A 1 132 ? -65.983 13.447 -32.772 1.00 42.53 132 SER A O 1
ATOM 1009 N N . PRO A 1 133 ? -64.432 13.878 -34.355 1.00 47.12 133 PRO A N 1
ATOM 1010 C CA . PRO A 1 133 ? -64.054 12.918 -35.405 1.00 47.12 133 PRO A CA 1
ATOM 1011 C C . PRO A 1 133 ? -63.109 13.402 -36.547 1.00 47.12 133 PRO A C 1
ATOM 1013 O O . PRO A 1 133 ? -63.059 14.566 -36.911 1.00 47.12 133 PRO A O 1
ATOM 1016 N N . ARG A 1 134 ? -62.481 12.402 -37.191 1.00 41.38 134 ARG A N 1
ATOM 1017 C CA . ARG A 1 134 ? -62.255 12.202 -38.648 1.00 41.38 134 ARG A CA 1
ATOM 1018 C C . ARG A 1 134 ? -61.448 13.204 -39.520 1.00 41.38 134 ARG A C 1
ATOM 1020 O O . ARG A 1 134 ? -61.856 14.324 -39.766 1.00 41.38 134 ARG A O 1
ATOM 1027 N N . ILE A 1 135 ? -60.486 12.580 -40.227 1.00 38.97 135 ILE A N 1
ATOM 1028 C CA . ILE A 1 135 ? -60.026 12.789 -41.624 1.00 38.97 135 ILE A CA 1
ATOM 1029 C C . ILE A 1 135 ? -58.995 13.904 -41.896 1.00 38.97 135 ILE A C 1
ATOM 1031 O O . ILE A 1 135 ? -59.326 15.076 -41.977 1.00 38.97 135 ILE A O 1
ATOM 1035 N N . GLY A 1 136 ? -57.792 13.459 -42.291 1.00 35.34 136 GLY A N 1
ATOM 1036 C CA . GLY A 1 136 ? -57.163 13.907 -43.541 1.00 35.34 136 GLY A CA 1
ATOM 1037 C C . GLY A 1 136 ? -56.049 14.960 -43.469 1.00 35.34 136 GLY A C 1
ATOM 1038 O O . GLY A 1 136 ? -56.185 15.993 -42.838 1.00 35.34 136 GLY A O 1
ATOM 1039 N N . ALA A 1 137 ? -55.020 14.704 -44.286 1.00 37.56 137 ALA A N 1
ATOM 1040 C CA . ALA A 1 137 ? -54.037 15.637 -44.856 1.00 37.56 137 ALA A CA 1
ATOM 1041 C C . ALA A 1 137 ? -52.691 15.874 -44.127 1.00 37.56 137 ALA A C 1
ATOM 1043 O O . ALA A 1 137 ? -52.577 16.578 -43.136 1.00 37.56 137 ALA A O 1
ATOM 1044 N N . ARG A 1 138 ? -51.661 15.294 -44.766 1.00 36.91 138 ARG A N 1
ATOM 1045 C CA . ARG A 1 138 ? -50.355 15.856 -45.175 1.00 36.91 138 ARG A CA 1
ATOM 1046 C C . ARG A 1 138 ? -49.571 16.774 -44.220 1.00 36.91 138 ARG A C 1
ATOM 1048 O O . ARG A 1 138 ? -49.959 17.894 -43.933 1.00 36.91 138 ARG A O 1
ATOM 1055 N N . ALA A 1 139 ? -48.360 16.283 -43.938 1.00 39.38 139 ALA A N 1
ATOM 1056 C CA . ALA A 1 139 ? -47.060 16.958 -43.877 1.00 39.38 139 ALA A CA 1
ATOM 1057 C C . ALA A 1 139 ? -47.038 18.493 -43.899 1.00 39.38 139 ALA A C 1
ATOM 1059 O O . ALA A 1 139 ? -47.499 19.094 -44.863 1.00 39.38 139 ALA A O 1
ATOM 1060 N N . SER A 1 140 ? -46.292 19.088 -42.962 1.00 39.56 140 SER A N 1
ATOM 1061 C CA . SER A 1 140 ? -45.122 19.918 -43.289 1.00 39.56 140 SER A CA 1
ATOM 1062 C C . SER A 1 140 ? -44.569 20.625 -42.044 1.00 39.56 140 SER A C 1
ATOM 1064 O O . SER A 1 140 ? -45.291 21.299 -41.319 1.00 39.56 140 SER A O 1
ATOM 1066 N N . THR A 1 141 ? -43.239 20.579 -41.941 1.00 40.38 141 THR A N 1
ATOM 1067 C CA . THR A 1 141 ? -42.320 21.597 -41.393 1.00 40.38 141 THR A CA 1
ATOM 1068 C C . THR A 1 141 ? -42.145 21.817 -39.884 1.00 40.38 141 THR A C 1
ATOM 1070 O O . THR A 1 141 ? -43.029 22.316 -39.204 1.00 40.38 141 THR A O 1
ATOM 1073 N N . ARG A 1 142 ? -40.852 21.697 -39.517 1.00 39.44 142 ARG A N 1
ATOM 1074 C CA . ARG A 1 142 ? -40.097 22.378 -38.441 1.00 39.44 142 ARG A CA 1
ATOM 1075 C C . ARG A 1 142 ? -40.411 21.871 -37.024 1.00 39.44 142 ARG A C 1
ATOM 1077 O O . ARG A 1 142 ? -41.521 21.487 -36.725 1.00 39.44 142 ARG A O 1
ATOM 1084 N N . SER A 1 143 ? -39.469 21.799 -36.095 1.00 45.81 143 SER A N 1
ATOM 1085 C CA . SER A 1 143 ? -38.228 22.547 -35.962 1.00 45.81 143 SER A CA 1
ATOM 1086 C C . SER A 1 143 ? -37.243 21.722 -35.139 1.00 45.81 143 SER A C 1
ATOM 1088 O O . SER A 1 143 ? -37.587 21.223 -34.072 1.00 45.81 143 SER A O 1
ATOM 1090 N N . THR A 1 144 ? -36.016 21.598 -35.630 1.00 49.47 144 THR A N 1
ATOM 1091 C CA . THR A 1 144 ? -34.838 21.261 -34.832 1.00 49.47 144 THR A CA 1
ATOM 1092 C C . THR A 1 144 ? -34.632 22.311 -33.747 1.00 49.47 144 THR A C 1
ATOM 1094 O O . THR A 1 144 ? -34.429 23.480 -34.066 1.00 49.47 144 THR A O 1
ATOM 1097 N N . THR A 1 145 ? -34.603 21.867 -32.497 1.00 48.84 145 THR A N 1
ATOM 1098 C CA . THR A 1 145 ? -33.934 22.551 -31.384 1.00 48.84 145 THR A CA 1
ATOM 1099 C C . THR A 1 145 ? -33.380 21.415 -30.523 1.00 48.84 145 THR A C 1
ATOM 1101 O O . THR A 1 145 ? -34.133 20.722 -29.855 1.00 48.84 145 THR A O 1
ATOM 1104 N N . SER A 1 146 ? -32.164 20.930 -30.789 1.00 41.47 146 SER A N 1
ATOM 1105 C CA . SER A 1 146 ? -30.928 21.444 -30.184 1.00 41.47 146 SER A CA 1
ATOM 1106 C C . SER A 1 146 ? -31.125 21.755 -28.703 1.00 41.47 146 SER A C 1
ATOM 1108 O O . SER A 1 146 ? -31.277 22.914 -28.326 1.00 41.47 146 SER A O 1
ATOM 1110 N N . CYS A 1 147 ? -31.146 20.708 -27.882 1.00 35.66 147 CYS A N 1
ATOM 1111 C CA . CYS A 1 147 ? -30.911 20.845 -26.454 1.00 35.66 147 CYS A CA 1
ATOM 1112 C C . CYS A 1 147 ? -29.416 21.113 -26.247 1.00 35.66 147 CYS A C 1
ATOM 1114 O O . CYS A 1 147 ? -28.587 20.295 -26.653 1.00 35.66 147 CYS A O 1
ATOM 1116 N N . CYS A 1 148 ? -29.111 22.262 -25.651 1.00 45.25 148 CYS A N 1
ATOM 1117 C CA . CYS A 1 148 ? -27.931 22.423 -24.812 1.00 45.25 148 CYS A CA 1
ATOM 1118 C C . CYS A 1 148 ? -28.322 22.038 -23.385 1.00 45.25 148 CYS A C 1
ATOM 1120 O O . CYS A 1 148 ? -29.473 22.361 -23.005 1.00 45.25 148 CYS A O 1
#

Solvent-accessible surface area (backbone atoms only — not comparable to full-atom values): 9904 Å² total; per-residue (Å²): 136,83,84,78,78,76,76,75,76,68,82,59,63,64,52,51,70,67,57,50,51,50,53,46,52,54,50,51,50,62,77,38,44,95,55,55,67,37,79,78,39,85,76,47,78,46,76,38,83,91,75,49,25,34,43,33,32,38,33,29,36,39,82,80,28,47,65,73,89,72,76,54,96,75,80,63,81,71,74,51,57,64,48,50,32,30,33,32,22,36,33,58,82,53,49,76,77,49,73,44,72,62,77,76,75,75,78,72,73,78,78,76,89,65,95,76,76,93,77,85,86,90,75,93,74,83,83,85,79,86,81,88,83,87,83,87,82,81,88,83,85,85,76,93,74,84,82,128

Sequence (148 aa):
MLASRMALVAAEVPVDVKEAVSKAKDYAAAVFDAEQPTNIGLEEIRFDDALNQRLITVRFSRPWDASKPLVTALGRDLDPKRSYKVVHLKDDDGRVVSVTDRRVEPSVPDACSSTRTCFCCSSSGPPPDHASPRIGARASTRSTTSCC